Protein AF-A0A8X6H8J5-F1 (afdb_monomer_lite)

Structure (mmCIF, N/CA/C/O backbone):
data_AF-A0A8X6H8J5-F1
#
_entry.id   AF-A0A8X6H8J5-F1
#
loop_
_atom_site.group_PDB
_atom_site.id
_atom_site.type_symbol
_atom_site.label_atom_id
_atom_site.label_alt_id
_atom_site.label_comp_id
_atom_site.label_asym_id
_atom_site.label_entity_id
_atom_site.label_seq_id
_atom_site.pdbx_PDB_ins_code
_atom_site.Cartn_x
_atom_site.Cartn_y
_atom_site.Cartn_z
_atom_site.occupancy
_atom_site.B_iso_or_equiv
_atom_site.auth_seq_id
_atom_site.auth_comp_id
_atom_site.auth_asym_id
_atom_site.auth_atom_id
_atom_site.pdbx_PDB_model_num
ATOM 1 N N . MET A 1 1 ? 25.691 -12.698 29.917 1.00 48.25 1 MET A N 1
ATOM 2 C CA . MET A 1 1 ? 24.290 -12.653 29.453 1.00 48.25 1 MET A CA 1
ATOM 3 C C . MET A 1 1 ? 24.322 -12.703 27.939 1.00 48.25 1 MET A C 1
ATOM 5 O O . MET A 1 1 ? 24.688 -11.723 27.308 1.00 48.25 1 MET A O 1
ATOM 9 N N . GLN A 1 2 ? 24.124 -13.894 27.381 1.00 39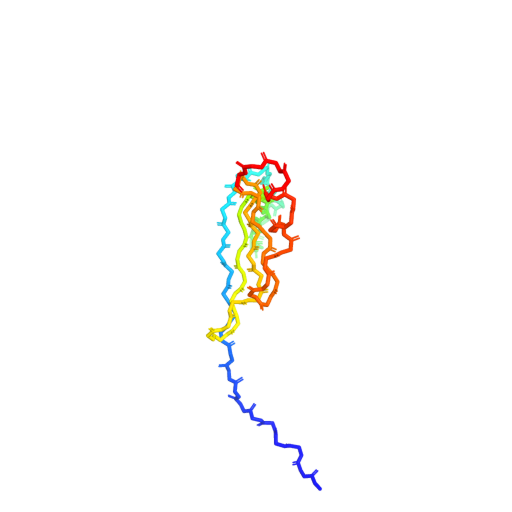.03 2 GLN A N 1
ATOM 10 C CA . GLN A 1 2 ? 24.178 -14.145 25.943 1.00 39.03 2 GLN A CA 1
ATOM 11 C C . GLN A 1 2 ? 22.873 -13.613 25.345 1.00 39.03 2 GLN A C 1
ATOM 13 O O . GLN A 1 2 ? 21.802 -14.024 25.785 1.00 39.03 2 GLN A O 1
ATOM 18 N N . GLY A 1 3 ? 22.960 -12.643 24.433 1.00 47.25 3 GLY A N 1
ATOM 19 C CA . GLY A 1 3 ? 21.790 -12.114 23.740 1.00 47.25 3 GLY A CA 1
ATOM 20 C C . GLY A 1 3 ? 21.111 -13.247 22.983 1.00 47.25 3 GLY A C 1
ATOM 21 O O . GLY A 1 3 ? 21.690 -13.795 22.047 1.00 47.25 3 GLY A O 1
ATOM 22 N N . SER A 1 4 ? 19.917 -13.633 23.423 1.00 47.81 4 SER A N 1
ATOM 23 C CA . SER A 1 4 ? 19.060 -14.561 22.700 1.00 47.81 4 SER A CA 1
ATOM 24 C C . SER A 1 4 ? 18.608 -13.869 21.417 1.00 47.81 4 SER A C 1
ATOM 26 O O . SER A 1 4 ? 17.618 -13.142 21.415 1.00 47.81 4 SER A O 1
ATOM 28 N N . GLY A 1 5 ? 19.360 -14.050 20.334 1.00 51.12 5 GLY A N 1
ATOM 29 C CA . GLY A 1 5 ? 18.828 -13.850 18.995 1.00 51.12 5 GLY A CA 1
ATOM 30 C C . GLY A 1 5 ? 17.771 -14.917 18.777 1.00 51.12 5 GLY A C 1
ATOM 31 O O . GLY A 1 5 ? 18.098 -16.032 18.376 1.00 51.12 5 GLY A O 1
ATOM 32 N N . SER A 1 6 ? 16.523 -14.623 19.137 1.00 56.75 6 SER A N 1
ATOM 33 C CA . SER A 1 6 ? 15.431 -15.468 18.700 1.00 56.75 6 SER A CA 1
ATOM 34 C C . SER A 1 6 ? 15.365 -15.335 17.180 1.00 56.75 6 SER A C 1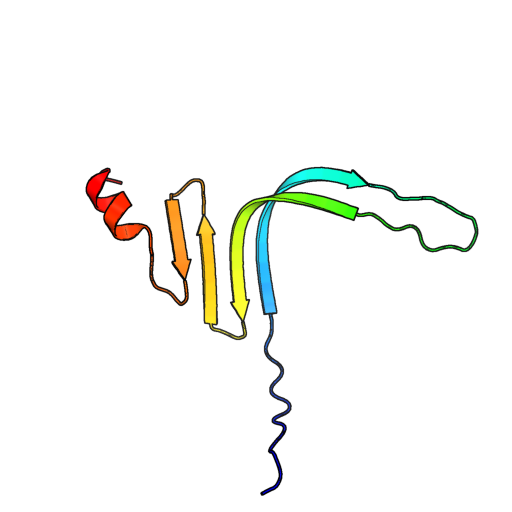
ATOM 36 O O . SER A 1 6 ? 15.295 -14.235 16.633 1.00 56.75 6 SER A O 1
ATOM 38 N N . ASN A 1 7 ? 15.465 -16.463 16.477 1.00 62.94 7 ASN A N 1
ATOM 39 C CA . ASN A 1 7 ? 15.238 -16.543 15.033 1.00 62.94 7 ASN A CA 1
ATOM 40 C C . ASN A 1 7 ? 13.732 -16.405 14.730 1.00 62.94 7 ASN A C 1
ATOM 42 O O . ASN A 1 7 ? 13.182 -17.166 13.933 1.00 62.94 7 ASN A O 1
ATOM 46 N N . ASP A 1 8 ? 13.050 -15.476 15.399 1.00 76.38 8 ASP A N 1
ATOM 47 C CA . ASP A 1 8 ? 11.624 -15.246 15.232 1.00 76.38 8 ASP A CA 1
ATOM 48 C C . ASP A 1 8 ? 11.433 -14.490 13.917 1.00 76.38 8 ASP A C 1
ATOM 50 O O . ASP A 1 8 ? 11.620 -13.277 13.814 1.00 76.38 8 ASP A O 1
ATOM 54 N N . ILE A 1 9 ? 11.134 -15.247 12.865 1.00 86.44 9 ILE A N 1
ATOM 55 C CA . ILE A 1 9 ? 10.823 -14.712 11.543 1.00 86.44 9 ILE A CA 1
ATOM 56 C C . ILE A 1 9 ? 9.379 -14.203 11.583 1.00 86.44 9 ILE A C 1
ATOM 58 O O . ILE A 1 9 ? 8.439 -14.995 11.624 1.00 86.44 9 ILE A O 1
ATOM 62 N N . GLU A 1 10 ? 9.192 -12.884 11.536 1.00 92.12 10 GLU A N 1
ATOM 63 C CA . GLU A 1 10 ? 7.869 -12.273 11.377 1.00 92.12 10 GLU A CA 1
ATOM 64 C C . GLU A 1 10 ? 7.608 -11.914 9.908 1.00 92.12 10 GLU A C 1
ATOM 66 O O . GLU A 1 10 ? 8.424 -11.277 9.240 1.00 92.12 10 GLU A O 1
ATOM 71 N N . ALA A 1 11 ? 6.438 -12.300 9.397 1.00 95.19 11 ALA A N 1
ATOM 72 C CA . ALA A 1 11 ? 6.001 -11.883 8.070 1.00 95.19 11 ALA A CA 1
ATOM 73 C C . ALA A 1 11 ? 5.666 -10.385 8.066 1.00 95.19 11 ALA A C 1
ATOM 75 O O . ALA A 1 11 ? 4.934 -9.917 8.933 1.00 95.19 11 ALA A O 1
ATOM 76 N N . VAL A 1 12 ? 6.146 -9.647 7.064 1.00 96.69 12 VAL A N 1
ATOM 77 C CA . VAL A 1 12 ? 5.746 -8.257 6.805 1.00 96.69 12 VAL A CA 1
ATOM 78 C C . VAL A 1 12 ? 4.912 -8.242 5.533 1.00 96.69 12 VAL A C 1
ATOM 80 O O . VAL A 1 12 ? 5.414 -8.548 4.452 1.00 96.69 12 VAL A O 1
ATOM 83 N N . VAL A 1 13 ? 3.633 -7.903 5.662 1.00 97.81 13 VAL A N 1
ATOM 84 C CA . VAL A 1 13 ? 2.666 -7.913 4.562 1.00 97.81 13 VAL A CA 1
ATOM 85 C C . VAL A 1 13 ? 2.131 -6.507 4.345 1.00 97.81 13 VAL A C 1
ATOM 87 O O . VAL A 1 13 ? 1.657 -5.858 5.278 1.00 97.81 13 VAL A O 1
ATOM 90 N N . ILE A 1 14 ? 2.194 -6.051 3.095 1.00 97.50 14 ILE A N 1
ATOM 91 C CA . ILE A 1 14 ? 1.610 -4.786 2.654 1.00 97.50 14 ILE A CA 1
ATOM 92 C C . ILE A 1 14 ? 0.511 -5.092 1.642 1.00 97.50 14 ILE A C 1
ATOM 94 O O . ILE A 1 14 ? 0.780 -5.659 0.585 1.00 97.50 14 ILE A O 1
ATOM 98 N N . ASN A 1 15 ? -0.708 -4.656 1.948 1.00 97.44 15 ASN A N 1
ATOM 99 C CA . ASN A 1 15 ? -1.813 -4.619 0.998 1.00 97.44 15 ASN A CA 1
ATOM 100 C C . ASN A 1 15 ? -1.964 -3.185 0.497 1.00 97.44 15 ASN A C 1
ATOM 102 O O . ASN A 1 15 ? -2.071 -2.251 1.293 1.00 97.44 15 ASN A O 1
ATOM 106 N N . LEU A 1 16 ? -1.966 -3.005 -0.820 1.00 97.25 16 LEU A N 1
ATOM 107 C CA . LEU A 1 16 ? -1.978 -1.686 -1.439 1.00 97.25 16 LEU A CA 1
ATOM 108 C C . LEU A 1 16 ? -2.989 -1.657 -2.585 1.00 97.25 16 LEU A C 1
ATOM 110 O O . LEU A 1 16 ? -2.964 -2.525 -3.456 1.00 97.25 16 LEU A O 1
ATOM 114 N N . ARG A 1 17 ? -3.862 -0.643 -2.591 1.00 97.38 17 ARG A N 1
ATOM 115 C CA . ARG A 1 17 ? -4.756 -0.326 -3.715 1.00 97.38 17 ARG A CA 1
ATOM 116 C C . ARG A 1 17 ? -4.460 1.086 -4.181 1.00 97.38 17 ARG A C 1
ATOM 118 O O . ARG A 1 17 ? -4.375 2.016 -3.379 1.00 97.38 17 ARG A O 1
ATOM 125 N N . GLY A 1 18 ? -4.319 1.248 -5.484 1.00 96.25 18 GLY A N 1
ATOM 126 C CA . GLY A 1 18 ? -3.981 2.524 -6.081 1.00 96.25 18 GLY A CA 1
ATOM 127 C C . GLY A 1 18 ? -3.939 2.441 -7.592 1.00 96.25 18 GLY A C 1
ATOM 128 O O . GLY A 1 18 ? -4.314 1.427 -8.183 1.00 96.25 18 GLY A O 1
ATOM 129 N N . ILE A 1 19 ? -3.449 3.512 -8.200 1.00 97.06 19 ILE A N 1
ATOM 130 C CA . ILE A 1 19 ? -3.291 3.626 -9.647 1.00 97.06 19 ILE A CA 1
ATOM 131 C C . ILE A 1 19 ? -1.807 3.830 -9.950 1.00 97.06 19 ILE A C 1
ATOM 133 O O . ILE A 1 19 ? -1.127 4.617 -9.284 1.00 97.06 19 ILE A O 1
ATOM 137 N N . PHE A 1 20 ? -1.286 3.116 -10.949 1.00 96.88 20 PHE A N 1
ATOM 138 C CA . PHE A 1 20 ? 0.057 3.379 -11.459 1.00 96.88 20 PHE A CA 1
ATOM 139 C C . PHE A 1 20 ? 0.099 4.778 -12.067 1.00 96.88 20 PHE A C 1
ATOM 141 O O . PHE A 1 20 ? -0.618 5.082 -13.017 1.00 96.88 20 PHE A O 1
ATOM 148 N N . ARG A 1 21 ? 0.941 5.633 -11.495 1.00 96.88 21 ARG A N 1
ATOM 149 C CA . ARG A 1 21 ? 1.125 7.014 -11.932 1.00 96.88 21 ARG A CA 1
ATOM 150 C C . ARG A 1 21 ? 2.193 7.122 -13.011 1.00 96.88 21 ARG A C 1
ATOM 152 O O . ARG A 1 21 ? 2.078 7.957 -13.899 1.00 96.88 21 ARG A O 1
ATOM 159 N N . GLU A 1 22 ? 3.240 6.312 -12.904 1.00 97.50 22 GLU A N 1
ATOM 160 C CA . GLU A 1 22 ? 4.415 6.411 -13.763 1.00 97.50 22 GLU A CA 1
ATOM 161 C C . GLU A 1 22 ? 5.111 5.058 -13.889 1.00 97.50 22 GLU A C 1
ATOM 163 O O . GLU A 1 22 ? 5.188 4.293 -12.919 1.00 97.50 22 GLU A O 1
ATOM 168 N N . PHE A 1 23 ? 5.644 4.809 -15.082 1.00 97.44 23 PHE A N 1
ATOM 169 C CA . PHE A 1 23 ? 6.531 3.698 -15.388 1.00 97.44 23 PHE A CA 1
ATOM 170 C C . PHE A 1 23 ? 7.834 4.260 -15.953 1.00 97.44 23 PHE A C 1
ATOM 172 O O . PHE A 1 23 ? 7.833 4.892 -17.007 1.00 97.44 23 PHE A O 1
ATOM 179 N N . ASP A 1 24 ? 8.935 4.007 -15.257 1.00 96.88 24 ASP A N 1
ATOM 180 C CA . ASP A 1 24 ? 10.287 4.328 -15.700 1.00 96.88 24 ASP A CA 1
ATOM 181 C C . ASP A 1 24 ? 10.991 3.025 -16.096 1.00 96.88 24 ASP A C 1
ATOM 183 O O . ASP A 1 24 ? 11.264 2.154 -15.262 1.00 96.88 24 ASP A O 1
ATOM 187 N N . PHE A 1 25 ? 11.235 2.886 -17.398 1.00 95.06 25 PHE A N 1
ATOM 188 C CA . PHE A 1 25 ? 11.815 1.695 -18.023 1.00 95.06 25 PHE A CA 1
ATOM 189 C C . PHE A 1 25 ? 13.348 1.655 -17.958 1.00 95.06 25 PHE A C 1
ATOM 191 O O . PHE A 1 25 ? 13.952 0.704 -18.465 1.00 95.06 25 PHE A O 1
ATOM 198 N N . GLY A 1 26 ? 13.977 2.675 -17.363 1.00 92.88 26 GLY A N 1
ATOM 199 C CA . GLY A 1 26 ? 15.424 2.792 -17.284 1.00 92.88 26 GLY A CA 1
ATOM 200 C C . GLY A 1 26 ? 16.098 2.760 -18.659 1.00 92.88 26 GLY A C 1
ATOM 201 O O . GLY A 1 26 ? 15.546 3.184 -19.673 1.00 92.88 26 GLY A O 1
ATOM 202 N N . SER A 1 27 ? 17.326 2.244 -18.694 1.00 92.50 27 SER A N 1
ATOM 203 C CA . SER A 1 27 ? 18.093 2.045 -19.926 1.00 92.50 27 SER A CA 1
ATOM 204 C C . SER A 1 27 ? 18.228 0.563 -20.246 1.00 92.50 27 SER A C 1
ATOM 206 O O . SER A 1 27 ? 18.561 -0.225 -19.360 1.00 92.50 27 SER A O 1
ATOM 208 N N . TRP A 1 28 ? 18.053 0.183 -21.510 1.00 94.81 28 TRP A N 1
ATOM 209 C CA . TRP A 1 28 ? 18.252 -1.196 -21.955 1.00 94.81 28 TRP A CA 1
ATOM 210 C C . TRP A 1 28 ? 19.600 -1.333 -22.648 1.00 94.81 28 TRP A C 1
ATOM 212 O O . TRP A 1 28 ? 19.861 -0.664 -23.648 1.00 94.81 28 TRP A O 1
ATOM 222 N N . LYS A 1 29 ? 20.457 -2.210 -22.119 1.00 94.81 29 LYS A N 1
ATOM 223 C CA . LYS A 1 29 ? 21.761 -2.526 -22.706 1.00 94.81 29 LYS A CA 1
ATOM 224 C C . LYS A 1 29 ? 21.926 -4.039 -22.866 1.00 94.81 29 LYS A C 1
ATOM 226 O O . LYS A 1 29 ? 21.413 -4.790 -22.034 1.00 94.81 29 LYS A O 1
ATOM 231 N N . PRO A 1 30 ? 22.639 -4.506 -23.905 1.00 96.25 30 PRO A N 1
ATOM 232 C CA . PRO A 1 30 ? 22.965 -5.921 -24.048 1.00 96.25 30 PRO A CA 1
ATOM 233 C C . PRO A 1 30 ? 23.668 -6.463 -22.797 1.00 96.25 30 PRO A C 1
ATOM 235 O O . PRO A 1 30 ? 24.526 -5.790 -22.235 1.00 96.25 30 PRO A O 1
ATOM 238 N N . ALA A 1 31 ? 23.312 -7.683 -22.387 1.00 95.00 31 ALA A N 1
ATOM 239 C CA . ALA A 1 31 ? 23.859 -8.381 -21.216 1.00 95.00 31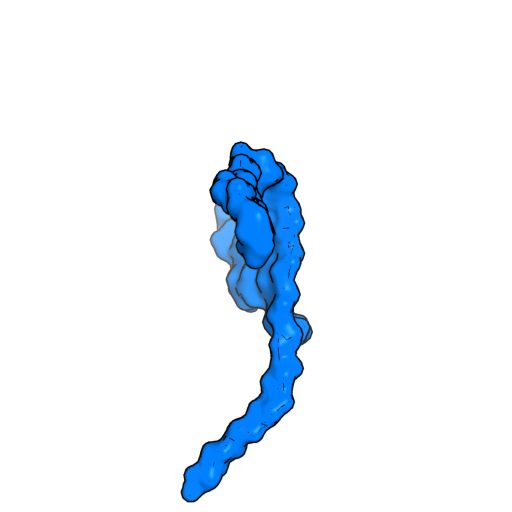 ALA A CA 1
ATOM 240 C C . ALA A 1 31 ? 23.651 -7.699 -19.840 1.00 95.00 31 ALA A C 1
ATOM 242 O O . ALA A 1 31 ? 24.131 -8.223 -18.835 1.00 95.00 31 ALA A O 1
ATOM 243 N N . GLU A 1 32 ? 22.897 -6.597 -19.754 1.00 94.38 32 GLU A N 1
ATOM 244 C CA . GLU A 1 32 ? 22.483 -5.980 -18.487 1.00 94.38 32 GLU A CA 1
ATOM 245 C C . GLU A 1 32 ? 21.019 -6.324 -18.158 1.00 94.38 32 GLU A C 1
ATOM 247 O O . GLU A 1 32 ? 20.168 -6.457 -19.040 1.00 94.38 32 GLU A O 1
ATOM 252 N N . LYS A 1 33 ? 20.700 -6.455 -16.864 1.00 93.62 33 LYS A N 1
ATOM 253 C CA . LYS A 1 33 ? 19.318 -6.657 -16.412 1.00 93.62 33 LYS A CA 1
ATOM 254 C C . LYS A 1 33 ? 18.539 -5.350 -16.555 1.00 93.62 33 LYS A C 1
ATOM 256 O O . LYS A 1 33 ? 18.884 -4.360 -15.917 1.00 93.62 33 LYS A O 1
ATOM 261 N N . ALA A 1 34 ? 17.453 -5.375 -17.323 1.00 94.19 34 ALA A N 1
ATOM 262 C CA . ALA A 1 34 ? 16.521 -4.257 -17.384 1.00 94.19 34 ALA A CA 1
ATOM 263 C C . ALA A 1 34 ? 15.832 -4.048 -16.024 1.00 94.19 34 ALA A C 1
ATOM 265 O O . ALA A 1 34 ? 15.411 -5.007 -15.365 1.00 94.19 34 ALA A O 1
ATOM 266 N N . THR A 1 35 ? 15.711 -2.791 -15.610 1.00 95.00 35 THR A N 1
ATOM 267 C CA . THR A 1 35 ? 14.963 -2.386 -14.420 1.00 95.00 35 THR A CA 1
ATOM 268 C C . THR A 1 35 ? 13.665 -1.711 -14.839 1.00 95.00 35 THR A C 1
ATOM 270 O O . THR A 1 35 ? 13.601 -1.027 -15.854 1.00 95.00 35 THR A O 1
ATOM 273 N N . LEU A 1 36 ? 12.618 -1.916 -14.046 1.00 95.56 36 LEU A N 1
ATOM 274 C CA . LEU A 1 36 ? 11.364 -1.187 -14.169 1.00 95.56 36 LEU A CA 1
ATOM 275 C C . LEU A 1 36 ? 11.061 -0.587 -12.806 1.00 95.56 36 LEU A C 1
ATOM 277 O O . LEU A 1 36 ? 10.930 -1.314 -11.818 1.00 95.56 36 LEU A O 1
ATOM 281 N N . LYS A 1 37 ? 10.960 0.736 -12.755 1.00 97.25 37 LYS A N 1
ATOM 282 C CA . LYS A 1 37 ? 10.499 1.452 -11.575 1.00 97.25 37 LYS A CA 1
ATOM 283 C C . LYS A 1 37 ? 9.063 1.896 -11.816 1.00 97.25 37 LYS A C 1
ATOM 285 O O . LYS A 1 37 ? 8.776 2.630 -12.755 1.00 97.25 37 LYS A O 1
ATOM 290 N N . CYS A 1 38 ? 8.166 1.447 -10.947 1.00 96.56 38 CYS A N 1
ATOM 291 C CA . CYS A 1 38 ? 6.760 1.828 -10.977 1.00 96.56 38 CYS A CA 1
ATOM 292 C C . CYS A 1 38 ? 6.459 2.771 -9.812 1.00 96.56 38 CYS A C 1
ATOM 294 O O . CYS A 1 38 ? 6.795 2.465 -8.666 1.00 96.56 38 CYS A O 1
ATOM 296 N N . THR A 1 39 ? 5.769 3.872 -10.088 1.00 97.19 39 THR A N 1
ATOM 297 C CA . THR A 1 39 ? 5.226 4.758 -9.053 1.00 97.19 39 THR A CA 1
ATOM 298 C C . THR A 1 39 ? 3.729 4.507 -8.936 1.00 97.19 39 THR A C 1
ATOM 300 O O . THR A 1 39 ? 3.009 4.605 -9.928 1.00 97.19 39 THR A O 1
ATOM 303 N N . VAL A 1 40 ? 3.240 4.205 -7.731 1.00 96.94 40 VAL A N 1
ATOM 304 C CA . VAL A 1 40 ? 1.807 4.002 -7.465 1.00 96.94 40 VAL A CA 1
ATOM 305 C C . VAL A 1 40 ? 1.286 5.126 -6.580 1.00 96.94 40 VAL A C 1
ATOM 307 O O . VAL A 1 40 ? 1.839 5.390 -5.514 1.00 96.94 40 VAL A O 1
ATOM 310 N N . ALA A 1 41 ? 0.207 5.774 -7.012 1.00 96.62 41 ALA A N 1
ATOM 311 C CA . ALA A 1 41 ? -0.591 6.643 -6.159 1.00 96.62 41 ALA A CA 1
ATOM 312 C C . ALA A 1 41 ? -1.562 5.761 -5.359 1.00 96.62 41 ALA A C 1
ATOM 314 O O . ALA A 1 41 ? -2.554 5.274 -5.902 1.00 96.62 41 ALA A O 1
ATOM 315 N N . ALA A 1 42 ? -1.229 5.479 -4.099 1.00 96.31 42 ALA A N 1
ATOM 316 C CA . ALA A 1 42 ? -2.039 4.627 -3.233 1.00 96.31 42 ALA A CA 1
ATOM 317 C C . ALA A 1 42 ? -3.226 5.400 -2.639 1.00 96.31 42 ALA A C 1
ATOM 319 O O . ALA A 1 42 ? -3.046 6.485 -2.090 1.00 96.31 42 ALA A O 1
ATOM 320 N N . HIS A 1 43 ? -4.418 4.807 -2.711 1.00 96.75 43 HIS A N 1
ATOM 321 C CA . HIS A 1 43 ? -5.634 5.290 -2.039 1.00 96.75 43 HIS A CA 1
ATOM 322 C C . HIS A 1 43 ? -5.995 4.426 -0.819 1.00 96.75 43 HIS A C 1
ATOM 324 O O . HIS A 1 43 ? -6.645 4.908 0.105 1.00 96.75 43 HIS A O 1
ATOM 330 N N . TYR A 1 44 ? -5.509 3.179 -0.792 1.00 98.00 44 TYR A N 1
ATOM 331 C CA . TYR A 1 44 ? -5.559 2.289 0.365 1.00 98.00 44 TYR A CA 1
ATOM 332 C C . TYR A 1 44 ? -4.177 1.697 0.644 1.00 98.00 44 TYR A C 1
ATOM 334 O O . TYR A 1 44 ? -3.490 1.234 -0.275 1.00 98.00 44 TYR A O 1
ATOM 342 N N . TYR A 1 45 ? -3.800 1.667 1.918 1.00 98.12 45 TYR A N 1
ATOM 343 C CA . TYR A 1 45 ? -2.571 1.058 2.408 1.00 98.12 45 TYR A CA 1
ATOM 344 C C . TYR A 1 45 ? -2.828 0.344 3.732 1.00 98.12 45 TYR A C 1
ATOM 346 O O . TYR A 1 45 ? -3.326 0.952 4.679 1.00 98.12 45 TYR A O 1
ATOM 354 N N . LYS A 1 46 ? -2.421 -0.922 3.826 1.00 98.06 46 LYS A N 1
ATOM 355 C CA . LYS A 1 46 ? -2.457 -1.688 5.071 1.00 98.06 46 LYS A CA 1
ATOM 356 C C . LYS A 1 46 ? -1.151 -2.432 5.300 1.00 98.06 46 LYS A C 1
ATOM 358 O O . LYS A 1 46 ? -0.701 -3.165 4.423 1.00 98.06 46 LYS A O 1
ATOM 363 N N . LEU A 1 47 ? -0.579 -2.251 6.488 1.00 98.25 47 LEU A N 1
ATOM 364 C CA . LEU A 1 47 ? 0.638 -2.908 6.956 1.00 98.25 47 LEU A CA 1
ATOM 365 C C . LEU A 1 47 ? 0.307 -3.868 8.096 1.00 98.25 47 LEU A C 1
ATOM 367 O O . LEU A 1 47 ? -0.163 -3.452 9.160 1.00 98.25 47 LEU A O 1
ATOM 371 N N . THR A 1 48 ? 0.648 -5.133 7.890 1.00 97.81 48 THR A N 1
ATOM 372 C CA . THR A 1 48 ? 0.550 -6.191 8.892 1.00 97.81 48 THR A CA 1
ATOM 373 C C . THR A 1 48 ? 1.938 -6.767 9.146 1.00 97.81 48 THR A C 1
ATOM 375 O O . THR A 1 48 ? 2.647 -7.109 8.200 1.00 97.81 48 THR A O 1
ATOM 378 N N . ILE A 1 49 ? 2.331 -6.874 10.416 1.00 95.94 49 ILE A N 1
ATOM 379 C CA . ILE A 1 49 ? 3.571 -7.544 10.829 1.00 95.94 49 ILE A CA 1
ATOM 380 C C . ILE A 1 49 ? 3.215 -8.699 11.767 1.00 95.94 49 ILE A C 1
ATOM 382 O O . ILE A 1 49 ? 2.561 -8.502 12.795 1.00 95.94 49 ILE A O 1
ATOM 386 N N . GLY A 1 50 ? 3.598 -9.919 11.391 1.00 93.75 50 GLY A N 1
ATOM 387 C CA . GLY A 1 50 ? 3.121 -11.145 12.024 1.00 93.75 50 GLY A CA 1
ATOM 388 C C . GLY A 1 50 ? 1.596 -11.240 11.925 1.00 93.75 50 GLY A C 1
ATOM 389 O O . GLY A 1 50 ? 1.035 -11.208 10.834 1.00 93.75 50 GLY A O 1
ATOM 390 N N . ALA A 1 51 ? 0.921 -11.312 13.072 1.00 90.50 51 ALA A N 1
ATOM 391 C CA . ALA A 1 51 ? -0.543 -11.296 13.165 1.00 90.50 51 ALA A CA 1
ATOM 392 C C . ALA A 1 51 ? -1.124 -9.910 13.522 1.00 90.50 51 ALA A C 1
ATOM 394 O O . ALA A 1 51 ? -2.313 -9.795 13.810 1.00 90.50 51 ALA A O 1
ATOM 395 N N . ARG A 1 52 ? -0.295 -8.855 13.560 1.00 94.19 52 ARG A N 1
ATOM 396 C CA . ARG A 1 52 ? -0.680 -7.529 14.065 1.00 94.19 52 ARG A CA 1
ATOM 397 C C . ARG A 1 52 ? -0.863 -6.538 12.925 1.00 94.19 52 ARG A C 1
ATOM 399 O O . ARG A 1 52 ? 0.071 -6.266 12.174 1.00 94.19 52 ARG A O 1
ATOM 406 N N . GLU A 1 53 ? -2.050 -5.953 12.836 1.00 95.81 53 GLU A N 1
ATOM 407 C CA . GLU A 1 53 ? -2.314 -4.817 11.952 1.00 95.81 53 GLU A CA 1
ATOM 408 C C . GLU A 1 53 ? -1.761 -3.539 12.588 1.00 95.81 53 GLU A C 1
ATOM 410 O O . GLU A 1 53 ? -2.219 -3.106 13.646 1.00 95.81 53 GLU A O 1
ATOM 415 N N . LEU A 1 54 ? -0.741 -2.953 11.960 1.00 97.25 54 LEU A N 1
ATOM 416 C CA . LEU A 1 54 ? -0.061 -1.770 12.488 1.00 97.25 54 LEU A CA 1
ATOM 417 C C . LEU A 1 54 ? -0.601 -0.485 11.884 1.00 97.25 54 LEU A C 1
ATOM 419 O O . LEU A 1 54 ? -0.742 0.514 12.584 1.00 97.25 54 LEU A O 1
ATOM 423 N N . ILE A 1 55 ? -0.870 -0.496 10.583 1.00 98.19 55 ILE A N 1
ATOM 424 C CA . ILE A 1 55 ? -1.332 0.683 9.859 1.00 98.19 55 ILE A CA 1
ATOM 425 C C . ILE A 1 55 ? -2.445 0.250 8.924 1.00 98.19 55 ILE A C 1
ATOM 427 O O . ILE A 1 55 ? -2.281 -0.704 8.168 1.00 98.19 55 ILE A O 1
ATOM 431 N N . GLU A 1 56 ? -3.542 0.991 8.943 1.00 98.00 56 GLU A N 1
ATOM 432 C CA . GLU A 1 56 ? -4.559 0.965 7.904 1.00 98.00 56 GLU A CA 1
ATOM 433 C C . GLU A 1 56 ? -4.918 2.407 7.550 1.00 98.00 56 GLU A C 1
ATOM 435 O O . GLU A 1 56 ? -5.272 3.205 8.420 1.00 98.00 56 GLU A O 1
ATOM 440 N N . ILE A 1 57 ? -4.786 2.742 6.271 1.00 97.88 57 ILE A N 1
ATOM 441 C CA . ILE A 1 57 ? -5.158 4.033 5.704 1.00 97.88 57 ILE A CA 1
ATOM 442 C C . ILE A 1 57 ? -6.082 3.759 4.527 1.00 97.88 57 ILE A C 1
ATOM 444 O O . ILE A 1 57 ? -5.666 3.146 3.545 1.00 97.88 57 ILE A O 1
ATOM 448 N N . ASP A 1 58 ? -7.309 4.253 4.627 1.00 96.25 58 ASP A N 1
ATOM 449 C CA . ASP A 1 58 ? -8.270 4.324 3.535 1.00 96.25 58 ASP A CA 1
ATOM 450 C C . ASP A 1 58 ? -8.675 5.789 3.368 1.00 96.25 58 ASP A C 1
ATOM 452 O O . ASP A 1 58 ? -9.389 6.354 4.200 1.00 96.25 58 ASP A O 1
ATOM 456 N N . ALA A 1 59 ? -8.161 6.420 2.314 1.00 92.38 59 ALA A N 1
ATOM 457 C CA . ALA A 1 59 ? -8.415 7.833 2.066 1.00 92.38 59 ALA A CA 1
ATOM 458 C C . ALA A 1 59 ? -9.863 8.099 1.623 1.00 92.38 59 ALA A C 1
ATOM 460 O O . ALA A 1 59 ? -10.383 9.179 1.889 1.00 92.38 59 ALA A O 1
ATOM 461 N N . GLU A 1 60 ? -10.510 7.133 0.966 1.00 92.19 60 GLU A N 1
ATOM 462 C CA . GLU A 1 60 ? -11.873 7.269 0.436 1.00 92.19 60 GLU A CA 1
ATOM 463 C C . GLU A 1 60 ? -12.904 7.172 1.565 1.00 92.19 60 GLU A C 1
ATOM 465 O O . GLU A 1 60 ? -13.868 7.933 1.593 1.00 92.19 60 GLU A O 1
ATOM 470 N N . ASN A 1 61 ? -12.653 6.285 2.531 1.00 91.62 61 ASN A N 1
ATOM 471 C CA . ASN A 1 61 ? -13.531 6.055 3.680 1.00 91.62 61 ASN A CA 1
ATOM 472 C C . ASN A 1 61 ? -13.104 6.821 4.946 1.00 91.62 61 ASN A C 1
ATOM 474 O O . ASN A 1 61 ? -13.661 6.595 6.016 1.00 91.62 61 ASN A O 1
ATOM 478 N N . MET A 1 62 ? -12.108 7.712 4.851 1.00 92.69 62 MET A N 1
ATOM 479 C CA . MET A 1 62 ? -11.553 8.468 5.987 1.00 92.69 62 MET A CA 1
ATOM 480 C C . MET A 1 62 ? -11.124 7.591 7.173 1.00 92.69 62 MET A C 1
ATOM 482 O O . MET A 1 62 ? -11.266 7.983 8.330 1.00 92.69 62 MET A O 1
ATOM 486 N N . ILE A 1 63 ? -10.554 6.418 6.902 1.00 94.12 63 ILE A N 1
ATOM 487 C CA . ILE A 1 63 ? -10.050 5.519 7.943 1.00 94.12 63 ILE A CA 1
ATOM 488 C C . ILE A 1 63 ? -8.552 5.747 8.092 1.00 94.12 63 ILE A C 1
ATOM 490 O O . ILE A 1 63 ? -7.794 5.644 7.125 1.00 94.12 63 ILE A O 1
ATOM 494 N N . ARG A 1 64 ? -8.103 6.010 9.321 1.00 96.81 64 ARG A N 1
ATOM 495 C CA . ARG A 1 64 ? -6.672 6.024 9.648 1.00 96.81 64 ARG A CA 1
ATOM 496 C C . ARG A 1 64 ? -6.439 5.342 10.984 1.00 96.81 64 ARG A C 1
ATOM 498 O O . ARG A 1 64 ? -6.402 6.004 12.021 1.00 96.81 64 ARG A O 1
ATOM 505 N N . LYS A 1 65 ? -6.232 4.028 10.957 1.00 97.50 65 LYS A N 1
ATOM 506 C CA . LYS A 1 65 ? -5.922 3.243 12.153 1.00 97.50 65 LYS A CA 1
ATOM 507 C C . LYS A 1 65 ? -4.423 3.071 12.305 1.00 97.50 65 LYS A C 1
ATOM 509 O O . LYS A 1 65 ? -3.748 2.623 11.380 1.00 97.50 65 LYS A O 1
ATOM 514 N N . ILE A 1 66 ? -3.921 3.383 13.494 1.00 97.25 66 ILE A N 1
ATOM 515 C CA . ILE A 1 66 ? -2.529 3.154 13.887 1.00 97.25 66 ILE A CA 1
ATOM 516 C C . ILE A 1 66 ? -2.543 2.272 15.130 1.00 97.25 66 ILE A C 1
ATOM 518 O O . ILE A 1 66 ? -3.158 2.634 16.131 1.00 97.25 66 ILE A O 1
ATOM 522 N N . ASN A 1 67 ? -1.906 1.104 15.053 1.00 95.62 67 ASN A N 1
ATOM 523 C CA . ASN A 1 67 ? -1.946 0.059 16.081 1.00 95.62 67 ASN A CA 1
ATOM 524 C C . ASN A 1 67 ? -3.380 -0.234 16.563 1.00 95.62 67 ASN A C 1
ATOM 526 O O . ASN A 1 67 ? -3.644 -0.317 17.760 1.00 95.62 67 ASN A O 1
ATOM 530 N N . GLY A 1 68 ? -4.323 -0.323 15.620 1.00 92.06 68 GLY A N 1
ATOM 531 C CA . GLY A 1 68 ? -5.740 -0.579 15.894 1.00 92.06 68 GLY A CA 1
ATOM 532 C C . GLY A 1 68 ? -6.568 0.630 16.351 1.00 92.06 68 GLY A C 1
ATOM 533 O O . GLY A 1 68 ? -7.788 0.517 16.410 1.00 92.06 68 GLY A O 1
ATOM 534 N N . VAL A 1 69 ? -5.963 1.792 16.626 1.00 95.38 69 VAL A N 1
ATOM 535 C CA . VAL A 1 69 ? -6.692 2.995 17.066 1.00 95.38 69 VAL A CA 1
ATOM 536 C C . VAL A 1 69 ? -7.016 3.894 15.878 1.00 95.38 69 VAL A C 1
ATOM 538 O O . VAL A 1 69 ? -6.098 4.443 15.260 1.00 95.38 69 VAL A O 1
ATOM 541 N N . ASP A 1 70 ? -8.307 4.086 15.588 1.00 95.31 70 ASP A N 1
ATOM 542 C CA . ASP A 1 70 ? -8.763 5.017 14.551 1.00 95.31 70 ASP A CA 1
ATOM 543 C C . ASP A 1 70 ? -8.568 6.471 14.991 1.00 95.31 70 ASP A C 1
ATOM 545 O O . ASP A 1 70 ? -9.186 6.965 15.933 1.00 95.31 70 ASP A O 1
ATOM 549 N N . GLN A 1 71 ? -7.683 7.163 14.286 1.00 94.88 71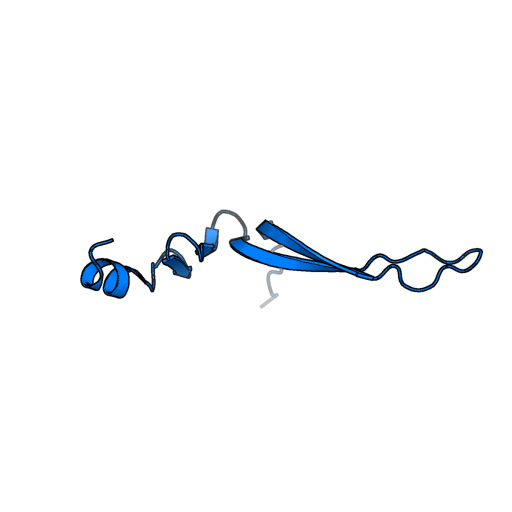 GLN A N 1
ATOM 550 C CA . GLN A 1 71 ? -7.341 8.550 14.548 1.00 94.88 71 GLN A CA 1
ATOM 551 C C . GLN A 1 71 ? -8.363 9.535 13.965 1.00 94.88 71 GLN A C 1
ATOM 553 O O . GLN A 1 71 ? -8.300 10.717 14.296 1.00 94.88 71 GLN A O 1
ATOM 558 N N . MET A 1 72 ? -9.248 9.092 13.065 1.00 93.12 72 MET A N 1
ATOM 559 C CA . MET A 1 72 ? -10.242 9.938 12.391 1.00 93.12 72 MET A CA 1
ATOM 560 C C . MET A 1 72 ? -11.637 9.831 13.010 1.00 93.12 72 MET A C 1
ATOM 562 O O . MET A 1 72 ? -12.499 10.633 12.664 1.00 93.12 72 MET A O 1
ATOM 566 N N . ALA A 1 73 ? -11.840 8.932 13.978 1.00 91.62 73 ALA A N 1
ATOM 567 C CA . ALA A 1 73 ? -13.137 8.683 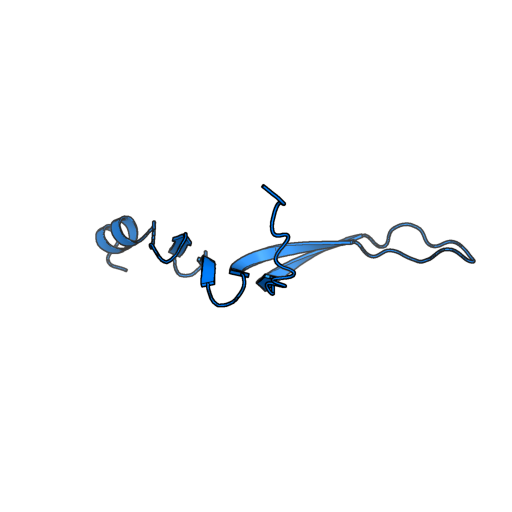14.615 1.00 91.62 73 ALA A CA 1
ATOM 568 C C . ALA A 1 73 ? -13.822 9.955 15.151 1.00 91.62 73 ALA A C 1
ATOM 570 O O . ALA A 1 73 ? -15.033 10.133 15.016 1.00 91.62 73 ALA A O 1
ATOM 571 N N . PHE A 1 74 ? -13.050 10.881 15.728 1.00 91.88 74 PHE A N 1
ATOM 572 C CA . PHE A 1 74 ? -13.590 12.155 16.208 1.00 91.88 74 PHE A CA 1
ATOM 573 C C . PHE A 1 74 ? -14.102 13.041 15.065 1.00 91.88 74 PHE A C 1
ATOM 575 O O . PHE A 1 74 ? -15.184 13.614 15.161 1.00 91.88 74 PHE A O 1
ATOM 582 N N . LEU A 1 75 ? -13.345 13.131 13.969 1.00 90.12 75 LEU A N 1
ATOM 583 C CA . LEU A 1 75 ? -13.731 13.923 12.803 1.00 90.12 75 LEU A CA 1
ATOM 584 C C . LEU A 1 75 ? -14.933 13.300 12.084 1.00 90.12 75 LEU A C 1
ATOM 586 O O . LEU A 1 75 ? -15.851 14.028 11.725 1.00 90.12 75 LEU A O 1
ATOM 590 N N . GLN A 1 76 ? -14.953 11.973 11.939 1.00 89.62 76 GLN A N 1
ATOM 591 C CA . GLN A 1 76 ? -16.093 11.211 11.418 1.00 89.62 76 GLN A CA 1
ATOM 592 C C . GLN A 1 76 ? -17.372 11.536 12.209 1.00 89.62 76 GLN A C 1
ATOM 594 O O . GLN A 1 76 ? -18.369 11.968 11.637 1.00 89.62 76 GLN A O 1
ATOM 599 N 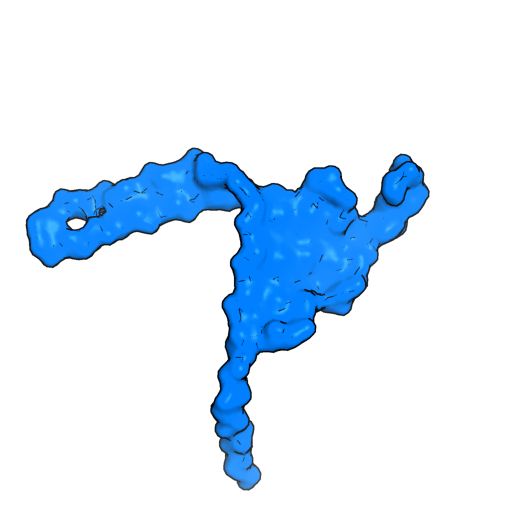N . THR A 1 77 ? -17.287 11.502 13.546 1.00 92.12 77 THR A N 1
ATOM 600 C CA . THR A 1 77 ? -18.403 11.861 14.439 1.00 92.12 77 THR A CA 1
ATOM 601 C C . THR A 1 77 ? -18.883 13.303 14.232 1.00 92.12 77 THR A C 1
ATOM 603 O O . THR A 1 77 ? -20.086 13.546 14.201 1.00 92.12 77 THR A O 1
ATOM 606 N N . ILE A 1 78 ? -17.967 14.268 14.077 1.00 93.75 78 ILE A N 1
ATOM 607 C CA . ILE A 1 78 ? -18.323 15.677 13.817 1.00 93.75 78 ILE A CA 1
ATOM 608 C C . ILE A 1 78 ? -19.005 15.841 12.455 1.00 93.75 78 ILE A C 1
ATOM 610 O O . ILE A 1 78 ? -19.935 16.636 12.327 1.00 93.75 78 ILE A O 1
ATOM 614 N N . LEU A 1 79 ? -18.526 15.122 11.440 1.00 91.88 79 LEU A N 1
ATOM 615 C CA . LEU A 1 79 ? -19.042 15.191 10.074 1.00 91.88 79 LEU A CA 1
ATOM 616 C C . LEU A 1 79 ? -20.312 14.347 9.868 1.00 91.88 79 LEU A C 1
ATOM 618 O O . LEU A 1 79 ? -20.989 14.528 8.858 1.00 91.88 79 LEU A O 1
ATOM 622 N N . GLY A 1 80 ? -20.657 13.474 10.820 1.00 87.44 80 GLY A N 1
ATOM 623 C CA . GLY A 1 80 ? -21.845 12.619 10.772 1.00 87.44 80 GLY A CA 1
ATOM 624 C C . GLY A 1 80 ? -21.712 11.425 9.823 1.00 87.44 80 GLY A C 1
ATOM 625 O O . GLY A 1 80 ? -22.706 11.024 9.216 1.00 87.44 80 GLY A O 1
ATOM 626 N N . ILE A 1 81 ? -20.499 10.892 9.677 1.00 79.44 81 ILE A N 1
ATOM 627 C CA . ILE A 1 81 ? -20.133 9.776 8.789 1.00 79.44 81 ILE A CA 1
ATOM 628 C C . ILE A 1 81 ? -19.461 8.640 9.554 1.00 79.44 81 ILE A C 1
ATOM 630 O O . ILE A 1 81 ? -18.943 8.909 10.660 1.00 79.44 81 ILE A O 1
#

InterPro domains:
  IPR006498 Tail tube protein [PF04985] (5-80)

Secondary structure (DSSP, 8-state):
-----------EEEEEEEEEEEEE-----TTSPP--EEEEEEEEEEEEETTEEEEEEETTTTEEEETTEESSHHHHHHHT-

Foldseek 3Di:
DDPPPDPPDKDKDKDFDFDFPDWDQDDDDPPDDTDIDTDTDTQWIWIDIRNWTAWTHHNVVQFTDGRNDTPCVVVCVVVVD

Organism: Trichonephila clavata (NCBI:txid2740835)

pLDDT: mean 90.8, std 13.1, range [39.03, 98.25]

Radius of gyration: 19.53 Å; chains: 1; bounding box: 46×32×54 Å

Sequence (81 aa):
MQGSGSNDIEAVVINLRGIFREFDFGSWKPAEKATLKCTVAAHYYKLTIGARELIEIDAENMIRKINGVDQMAFLQTILGI